Protein AF-X1IY94-F1 (afdb_monomer)

InterPro domains:
  IPR028985 Bacillus phage protein-like [G3DSA:3.30.2120.10] (2-104)

Structure (mmCIF, N/CA/C/O backbone):
data_AF-X1IY94-F1
#
_entry.id   AF-X1IY94-F1
#
loop_
_atom_site.group_PDB
_atom_site.id
_atom_site.type_symbol
_atom_site.label_atom_id
_atom_site.label_alt_id
_atom_site.label_comp_id
_atom_site.label_asym_id
_atom_site.label_entity_id
_atom_site.label_seq_id
_atom_site.pdbx_PDB_ins_code
_atom_site.Cartn_x
_atom_site.Cartn_y
_atom_site.Cartn_z
_atom_site.occupancy
_atom_site.B_iso_or_equiv
_atom_site.auth_seq_id
_atom_site.auth_comp_id
_atom_site.auth_asym_id
_atom_site.auth_atom_id
_atom_site.pdbx_PDB_model_num
ATOM 1 N N . MET A 1 1 ? 1.160 13.287 14.940 1.00 78.94 1 MET A N 1
ATOM 2 C CA . MET A 1 1 ? -0.099 13.359 14.188 1.00 78.94 1 MET A CA 1
ATOM 3 C C . MET A 1 1 ? -1.249 13.084 15.143 1.00 78.94 1 MET A C 1
ATOM 5 O O . MET A 1 1 ? -1.171 12.123 15.905 1.00 78.94 1 MET A O 1
ATOM 9 N N . THR A 1 2 ? -2.243 13.965 15.171 1.00 90.69 2 THR A N 1
ATOM 10 C CA . THR A 1 2 ? -3.459 13.862 15.991 1.00 90.69 2 THR A CA 1
ATOM 11 C C . THR A 1 2 ? -4.590 13.207 15.199 1.00 90.69 2 THR A C 1
ATOM 13 O O . THR A 1 2 ? -4.508 13.056 13.982 1.00 90.69 2 THR A O 1
ATOM 16 N N . LYS A 1 3 ? -5.664 12.795 15.879 1.00 86.38 3 LYS A N 1
A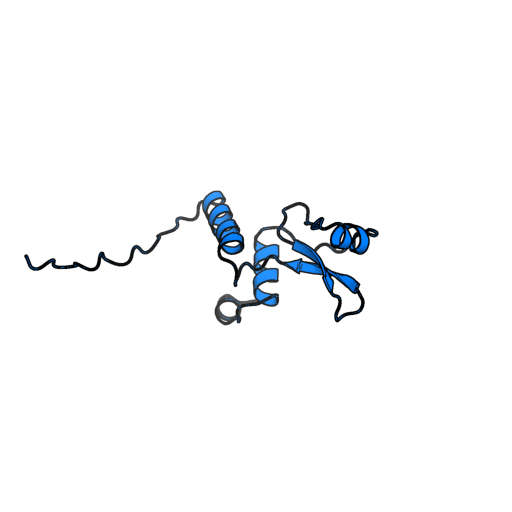TOM 17 C CA . LYS A 1 3 ? -6.832 12.202 15.215 1.00 86.38 3 LYS A CA 1
ATOM 18 C C . LYS A 1 3 ? -7.531 13.221 14.313 1.00 86.38 3 LYS A C 1
ATOM 20 O O . LYS A 1 3 ? -7.983 12.874 13.228 1.00 86.38 3 LYS A O 1
ATOM 25 N N . GLU A 1 4 ? -7.633 14.457 14.783 1.00 92.00 4 GLU A N 1
ATOM 26 C CA . GLU A 1 4 ? -8.290 15.563 14.092 1.00 92.00 4 GLU A CA 1
ATOM 27 C C . GLU A 1 4 ? -7.558 15.909 12.794 1.00 92.00 4 GLU A C 1
ATOM 29 O O . GLU A 1 4 ? -8.208 16.133 11.778 1.00 92.00 4 GLU A O 1
ATOM 34 N N . GLU A 1 5 ? -6.222 15.875 12.814 1.00 90.81 5 GLU A N 1
ATOM 35 C CA . GLU A 1 5 ? -5.391 16.045 11.619 1.00 90.81 5 GLU A CA 1
ATOM 36 C C . GLU A 1 5 ? -5.678 14.956 10.580 1.00 90.81 5 GLU A C 1
ATOM 38 O O . GLU A 1 5 ? -5.946 15.296 9.436 1.00 90.81 5 GLU A O 1
ATOM 43 N N . ILE A 1 6 ? -5.711 13.675 10.978 1.00 86.88 6 ILE A N 1
ATOM 44 C CA . ILE A 1 6 ? -5.974 12.546 10.060 1.00 86.88 6 ILE A CA 1
ATOM 45 C C . ILE A 1 6 ? -7.364 12.655 9.431 1.00 86.88 6 ILE A C 1
ATOM 47 O O . ILE A 1 6 ? -7.525 12.452 8.233 1.00 86.88 6 ILE A O 1
ATOM 51 N N . LEU A 1 7 ? -8.384 12.970 10.236 1.00 87.44 7 LEU A N 1
ATOM 52 C CA . LEU A 1 7 ? -9.763 13.077 9.751 1.00 87.44 7 LEU A CA 1
ATOM 53 C C . LEU A 1 7 ? -9.973 14.251 8.786 1.00 87.44 7 LEU A C 1
ATOM 55 O O . LEU A 1 7 ? -10.937 14.232 8.026 1.00 87.44 7 LEU A O 1
ATOM 59 N N . ALA A 1 8 ? -9.112 15.267 8.845 1.00 93.06 8 ALA A N 1
ATOM 60 C CA . ALA A 1 8 ? -9.142 16.418 7.952 1.00 93.06 8 ALA A CA 1
ATOM 61 C C . ALA A 1 8 ? -8.263 16.236 6.701 1.00 93.06 8 ALA A C 1
ATOM 63 O O . ALA A 1 8 ? -8.219 17.144 5.873 1.00 93.06 8 ALA A O 1
ATOM 64 N N . MET A 1 9 ? -7.552 15.110 6.564 1.00 94.06 9 MET A N 1
ATOM 65 C CA . MET A 1 9 ? -6.726 14.849 5.388 1.00 94.06 9 MET A CA 1
ATOM 66 C C . MET A 1 9 ? -7.589 14.643 4.149 1.00 94.06 9 MET A C 1
ATOM 68 O O . MET A 1 9 ? -8.607 13.950 4.175 1.00 94.06 9 MET A O 1
ATOM 72 N N . GLU A 1 10 ? -7.127 15.217 3.044 1.00 94.88 10 GLU A N 1
ATOM 73 C CA . GLU A 1 10 ? -7.697 14.952 1.733 1.00 94.88 10 GLU A CA 1
ATOM 74 C C . GLU A 1 10 ? -7.376 13.521 1.282 1.00 94.88 10 GLU A C 1
ATOM 76 O O . GLU A 1 10 ? -6.369 12.921 1.669 1.00 94.88 10 GLU A O 1
ATOM 81 N N . VAL A 1 11 ? -8.243 12.985 0.425 1.00 94.50 11 VAL A N 1
ATOM 82 C CA . VAL A 1 11 ? -8.005 11.718 -0.274 1.00 94.50 11 VAL A CA 1
ATOM 83 C C . VAL A 1 11 ? -6.730 11.841 -1.111 1.00 94.50 11 VAL A C 1
ATOM 85 O O . VAL A 1 11 ? -6.575 12.800 -1.869 1.00 94.50 11 VAL A O 1
ATOM 88 N N . GLY A 1 12 ? -5.834 10.857 -1.011 1.00 94.88 12 GLY A N 1
ATOM 89 C CA . GLY A 1 12 ? -4.604 10.829 -1.795 1.00 94.88 12 GLY A CA 1
ATOM 90 C C . GLY A 1 12 ? -3.438 10.118 -1.118 1.00 94.88 12 GLY A C 1
ATOM 91 O O . GLY A 1 12 ? -3.565 9.503 -0.060 1.00 94.88 12 GLY A O 1
ATOM 92 N N . GLU A 1 13 ? -2.271 10.250 -1.749 1.00 93.38 13 GLU A N 1
ATOM 93 C CA . GLU A 1 13 ? -1.064 9.482 -1.437 1.00 93.38 13 GLU A CA 1
ATOM 94 C C . GLU A 1 13 ? -0.580 9.627 0.011 1.00 93.38 13 GLU A C 1
ATOM 96 O O . GLU A 1 13 ? -0.121 8.653 0.602 1.00 93.38 13 GLU A O 1
ATOM 101 N N . GLU A 1 14 ? -0.682 10.818 0.603 1.00 94.62 14 GLU A N 1
ATOM 102 C CA . GLU A 1 14 ? -0.240 11.039 1.983 1.00 94.62 14 GLU A CA 1
ATOM 103 C C . GLU A 1 14 ? -1.099 10.247 2.980 1.00 94.62 14 GLU A C 1
ATOM 105 O O . GLU A 1 14 ? -0.566 9.579 3.868 1.00 94.62 14 GLU A O 1
ATOM 110 N N . LEU A 1 15 ? -2.423 10.255 2.793 1.00 95.25 15 LEU A N 1
ATOM 111 C CA . LEU A 1 15 ? -3.347 9.460 3.599 1.00 95.25 15 LEU A CA 1
ATOM 112 C C . LEU A 1 15 ? -3.135 7.961 3.349 1.00 95.25 15 LEU A C 1
ATOM 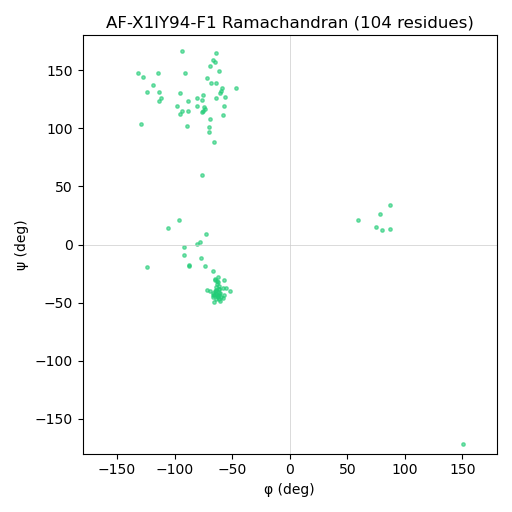114 O O . LEU A 1 15 ? -3.062 7.178 4.295 1.00 95.25 15 LEU A O 1
ATOM 118 N N . ASP A 1 16 ? -2.969 7.565 2.089 1.00 96.75 16 ASP A N 1
ATOM 119 C CA . ASP A 1 16 ? -2.738 6.173 1.695 1.00 96.75 16 ASP A CA 1
ATOM 120 C C . ASP A 1 16 ? -1.444 5.608 2.288 1.00 96.75 16 ASP A C 1
ATOM 122 O O . ASP A 1 16 ? -1.410 4.465 2.748 1.00 96.75 16 ASP A O 1
ATOM 126 N N . LYS A 1 17 ? -0.391 6.425 2.351 1.00 95.69 17 LYS A N 1
ATOM 127 C CA . LYS A 1 17 ? 0.871 6.086 3.009 1.00 95.69 17 LYS A CA 1
ATOM 128 C C . LYS A 1 17 ? 0.671 5.819 4.497 1.00 95.69 17 LYS A C 1
ATOM 130 O O . LYS A 1 17 ? 1.156 4.808 5.002 1.00 95.69 17 LYS A O 1
ATOM 135 N N . LEU A 1 18 ? -0.065 6.683 5.193 1.00 94.69 18 LEU A N 1
ATOM 136 C CA . LEU A 1 18 ? -0.359 6.480 6.613 1.00 94.69 18 LEU A CA 1
ATOM 137 C C . LEU A 1 18 ? -1.154 5.195 6.847 1.00 94.69 18 LEU A C 1
ATOM 139 O O . LEU A 1 18 ? -0.889 4.477 7.811 1.00 94.69 18 LEU A O 1
ATOM 143 N N . VAL A 1 19 ? -2.100 4.876 5.960 1.00 94.44 19 VAL A N 1
ATOM 144 C CA . VAL A 1 19 ? -2.851 3.618 6.023 1.00 94.44 19 VAL A CA 1
ATOM 145 C C . VAL A 1 19 ? -1.933 2.419 5.762 1.00 94.44 19 VAL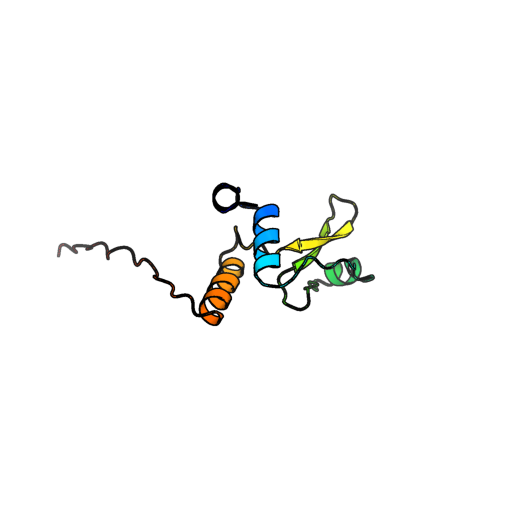 A C 1
ATOM 147 O O . VAL A 1 19 ? -1.981 1.462 6.530 1.00 94.44 19 VAL A O 1
ATOM 150 N N . ALA A 1 20 ? -1.054 2.467 4.758 1.00 95.62 20 ALA A N 1
ATOM 151 C CA . ALA A 1 20 ? -0.088 1.400 4.469 1.00 95.62 20 ALA A CA 1
ATOM 152 C C . ALA A 1 20 ? 0.828 1.098 5.673 1.00 95.62 20 ALA A C 1
ATOM 154 O O . ALA A 1 20 ? 1.037 -0.067 6.034 1.00 95.62 20 ALA A O 1
ATOM 155 N N . GLU A 1 21 ? 1.319 2.151 6.333 1.00 94.12 21 GLU A N 1
ATOM 156 C CA . GLU A 1 21 ? 2.132 2.054 7.549 1.00 94.12 21 GLU A CA 1
ATOM 157 C C . GLU A 1 21 ? 1.320 1.501 8.732 1.00 94.12 21 GLU A C 1
ATOM 159 O O . GLU A 1 21 ? 1.801 0.621 9.452 1.00 94.12 21 GLU A O 1
ATOM 164 N N . ALA A 1 22 ? 0.069 1.944 8.904 1.00 92.00 22 ALA A N 1
ATOM 165 C CA . ALA A 1 22 ? -0.844 1.441 9.934 1.00 92.00 22 ALA A CA 1
ATOM 166 C C . ALA A 1 22 ? -1.226 -0.036 9.725 1.00 92.00 22 ALA A C 1
ATOM 168 O O . ALA A 1 22 ? -1.396 -0.770 10.697 1.00 92.00 22 ALA A O 1
ATOM 169 N N . MET A 1 23 ? -1.265 -0.496 8.472 1.00 92.81 23 MET A N 1
ATOM 170 C CA . MET A 1 23 ? -1.398 -1.906 8.075 1.00 92.81 23 MET A CA 1
ATOM 171 C C . MET A 1 23 ? -0.106 -2.719 8.323 1.00 92.81 23 MET A C 1
ATOM 173 O O . MET A 1 23 ? 0.032 -3.877 7.912 1.00 92.81 23 MET A O 1
ATOM 177 N N . GLY A 1 24 ? 0.867 -2.123 9.018 1.00 90.69 24 GLY A N 1
ATOM 178 C CA . GLY A 1 24 ? 2.059 -2.782 9.529 1.00 90.69 24 GLY A CA 1
ATOM 179 C C . GLY A 1 24 ? 3.131 -3.027 8.475 1.00 90.69 24 GLY A C 1
ATOM 180 O O . GLY A 1 24 ? 3.891 -3.990 8.620 1.00 90.69 24 GLY A O 1
ATOM 181 N N . GLU A 1 25 ? 3.180 -2.222 7.413 1.00 91.94 25 GLU A N 1
ATOM 182 C CA . GLU A 1 25 ? 4.251 -2.256 6.417 1.00 91.94 25 GLU A CA 1
ATOM 183 C C . GLU A 1 25 ? 4.822 -0.847 6.190 1.00 91.94 25 GLU A C 1
ATOM 185 O O . GLU A 1 25 ? 4.179 -0.045 5.512 1.00 91.94 25 GLU A O 1
ATOM 190 N N . PRO A 1 26 ? 6.016 -0.517 6.726 1.00 93.75 26 PRO A N 1
ATOM 191 C CA . PRO A 1 26 ? 6.664 0.748 6.401 1.00 93.75 26 PRO A CA 1
ATOM 192 C C . PRO A 1 26 ? 7.045 0.789 4.920 1.00 93.75 26 PRO A C 1
ATOM 194 O O . PRO A 1 26 ? 7.237 -0.256 4.291 1.00 93.75 26 PRO A O 1
ATOM 197 N N . MET A 1 27 ? 7.200 1.997 4.378 1.00 94.31 27 MET A N 1
ATOM 198 C CA . MET A 1 27 ? 7.688 2.173 3.012 1.00 94.31 27 MET A CA 1
ATOM 199 C C . MET A 1 27 ? 9.046 1.475 2.847 1.00 94.31 27 MET A C 1
ATOM 201 O O . MET A 1 27 ? 9.957 1.750 3.635 1.00 94.31 27 MET A O 1
ATOM 205 N N . PRO A 1 28 ? 9.220 0.591 1.852 1.00 93.94 28 PRO A N 1
ATOM 206 C CA . PRO A 1 28 ? 10.510 -0.048 1.644 1.00 93.94 28 PRO A CA 1
ATOM 207 C C . PRO A 1 28 ? 11.589 0.973 1.252 1.00 93.94 28 PRO A C 1
ATOM 209 O O . PRO A 1 28 ? 1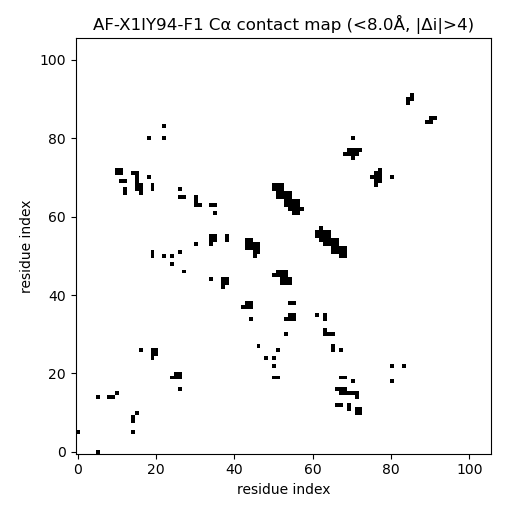1.356 1.866 0.441 1.00 93.94 28 PRO A O 1
ATOM 212 N N . GLU A 1 29 ? 12.789 0.819 1.813 1.00 91.69 29 GLU A N 1
ATOM 213 C CA . GLU A 1 29 ? 13.929 1.712 1.540 1.00 91.69 29 GLU A CA 1
ATOM 214 C C . GLU A 1 29 ? 14.750 1.287 0.314 1.00 91.69 29 GLU A C 1
ATOM 216 O O . GLU A 1 29 ? 15.525 2.071 -0.229 1.00 91.69 29 GLU A O 1
ATOM 221 N N . PHE A 1 30 ? 14.604 0.034 -0.121 1.00 88.56 30 PHE A N 1
ATOM 222 C CA . PHE A 1 30 ? 15.320 -0.500 -1.275 1.00 88.56 30 PHE A CA 1
ATOM 223 C C . PHE A 1 30 ? 14.504 -0.304 -2.546 1.00 88.56 30 PHE A C 1
ATOM 225 O O . PHE A 1 30 ? 13.284 -0.422 -2.519 1.00 88.56 30 PHE A O 1
ATOM 232 N N . ILE A 1 31 ? 15.169 -0.106 -3.677 1.00 89.19 31 ILE A N 1
ATOM 233 C CA . ILE A 1 31 ? 14.526 -0.109 -4.987 1.00 89.19 31 ILE A CA 1
ATOM 234 C C . ILE A 1 31 ? 15.008 -1.340 -5.762 1.00 89.19 31 ILE A C 1
ATOM 236 O O . ILE A 1 31 ? 16.220 -1.535 -5.864 1.00 89.19 31 ILE A O 1
ATOM 240 N N . PRO A 1 32 ? 14.109 -2.199 -6.277 1.00 87.75 32 PRO A N 1
ATOM 241 C CA . PRO A 1 32 ? 14.515 -3.344 -7.085 1.00 87.75 32 PRO A CA 1
ATOM 242 C C . PRO A 1 32 ? 15.256 -2.899 -8.347 1.00 87.75 32 PRO A C 1
ATOM 244 O O . PRO A 1 32 ? 14.765 -2.062 -9.101 1.00 87.75 32 PRO A O 1
ATOM 247 N N . GLU A 1 33 ? 16.419 -3.494 -8.605 1.00 87.25 33 GLU A N 1
ATOM 248 C CA . GLU A 1 33 ? 17.268 -3.127 -9.748 1.00 87.25 33 GLU A CA 1
ATOM 249 C C . GLU A 1 33 ? 16.579 -3.362 -11.100 1.00 87.25 33 GLU A C 1
ATOM 251 O O . GLU A 1 33 ? 16.777 -2.605 -12.043 1.00 87.25 33 GLU A O 1
ATOM 256 N N . ASN A 1 34 ? 15.725 -4.384 -11.184 1.00 87.62 34 ASN A N 1
ATOM 257 C CA . ASN A 1 34 ? 14.969 -4.753 -12.380 1.00 87.62 34 ASN A CA 1
ATOM 258 C C . ASN A 1 34 ? 13.545 -4.171 -12.399 1.00 87.62 34 ASN A C 1
ATOM 260 O O . ASN A 1 34 ? 12.672 -4.712 -13.083 1.00 87.62 34 ASN A O 1
ATOM 264 N N . ALA A 1 35 ? 13.283 -3.101 -11.638 1.00 87.81 35 ALA A N 1
ATOM 265 C CA . ALA A 1 35 ? 11.937 -2.554 -11.507 1.00 87.81 35 ALA A CA 1
ATOM 266 C C . ALA A 1 35 ? 11.328 -2.108 -12.839 1.00 87.81 35 ALA A C 1
ATOM 268 O O . ALA A 1 35 ? 10.194 -2.473 -13.155 1.00 87.81 35 ALA A O 1
ATOM 269 N N . LEU A 1 36 ? 12.113 -1.393 -13.645 1.00 87.00 36 LEU A N 1
ATOM 270 C CA . LEU A 1 36 ? 11.686 -0.921 -14.956 1.00 87.00 36 LEU A CA 1
ATOM 271 C C . LEU A 1 36 ? 11.392 -2.085 -15.912 1.00 87.00 36 LEU A C 1
ATOM 273 O O . LEU A 1 36 ? 10.334 -2.113 -16.537 1.00 87.00 36 LEU A O 1
ATOM 277 N N . ASP A 1 37 ? 12.286 -3.075 -15.983 1.00 88.88 37 ASP A N 1
ATOM 278 C CA . ASP A 1 37 ? 12.119 -4.241 -16.860 1.00 88.88 37 ASP A CA 1
ATOM 279 C C . ASP A 1 37 ? 10.861 -5.040 -16.507 1.00 88.88 37 ASP A C 1
ATOM 281 O O . ASP A 1 37 ? 10.092 -5.434 -17.386 1.00 88.88 37 ASP A O 1
ATOM 285 N N . LEU A 1 38 ? 10.625 -5.258 -15.209 1.00 88.38 38 LEU A N 1
ATOM 286 C CA . LEU A 1 38 ? 9.440 -5.958 -14.725 1.00 88.38 38 LEU A CA 1
ATOM 287 C C . LEU A 1 38 ? 8.162 -5.180 -15.047 1.00 88.38 38 LEU A C 1
ATOM 289 O O . LEU A 1 38 ? 7.202 -5.783 -15.531 1.00 88.38 38 LEU A O 1
ATOM 293 N N . GLN A 1 39 ? 8.158 -3.858 -14.869 1.00 86.62 39 GLN A N 1
ATOM 294 C CA . GLN A 1 39 ? 7.012 -3.027 -15.230 1.00 86.62 39 GLN A CA 1
ATOM 295 C C . GLN A 1 39 ? 6.731 -3.059 -16.740 1.00 86.62 39 GLN A C 1
ATOM 297 O O . GLN A 1 39 ? 5.578 -3.234 -17.138 1.00 86.62 39 GLN A O 1
ATOM 302 N N . LEU A 1 40 ? 7.762 -2.962 -17.585 1.00 87.00 40 LEU A N 1
ATOM 303 C CA . LEU A 1 40 ? 7.631 -3.072 -19.045 1.00 87.00 40 LEU A CA 1
ATOM 304 C C . LEU A 1 40 ? 7.129 -4.456 -19.483 1.00 87.00 40 LEU A C 1
ATOM 306 O O . LEU A 1 40 ? 6.398 -4.569 -20.466 1.00 87.00 40 LEU A O 1
ATOM 310 N N . ALA A 1 41 ? 7.463 -5.504 -18.728 1.00 90.50 41 ALA A N 1
ATOM 311 C CA . ALA A 1 41 ? 6.931 -6.852 -18.912 1.00 90.50 41 ALA A CA 1
ATOM 312 C C . ALA A 1 41 ? 5.502 -7.037 -18.352 1.00 90.50 41 ALA A C 1
ATOM 314 O O . ALA A 1 41 ? 4.969 -8.147 -18.392 1.00 90.50 41 ALA A O 1
ATOM 315 N N . GLY A 1 42 ? 4.874 -5.986 -17.811 1.00 86.44 42 GLY A N 1
ATOM 316 C CA . GLY A 1 42 ? 3.536 -6.034 -17.214 1.00 86.44 42 GLY A CA 1
ATOM 317 C C . GLY A 1 42 ? 3.486 -6.703 -15.836 1.00 86.44 42 GLY A C 1
ATOM 318 O O . GLY A 1 42 ? 2.409 -7.073 -15.367 1.00 86.44 42 GLY A O 1
ATOM 319 N N . SER A 1 43 ? 4.635 -6.885 -15.185 1.00 88.44 43 SER A N 1
ATOM 320 C CA . SER A 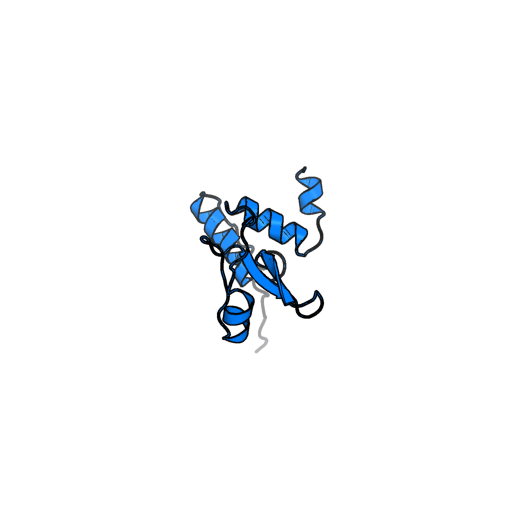1 43 ? 4.748 -7.481 -13.853 1.00 88.44 43 SER A CA 1
ATOM 321 C C . SER A 1 43 ? 4.801 -6.394 -12.785 1.00 88.44 43 SER A C 1
ATOM 323 O O . SER A 1 43 ? 5.772 -5.650 -12.680 1.00 88.44 43 SER A O 1
ATOM 325 N N . LEU A 1 44 ? 3.755 -6.320 -11.959 1.00 86.50 44 LEU A N 1
ATOM 326 C CA . LEU A 1 44 ? 3.707 -5.388 -10.834 1.00 86.50 44 LEU A CA 1
ATOM 327 C C . LEU A 1 44 ? 4.601 -5.871 -9.696 1.00 86.50 44 LEU A C 1
ATOM 329 O O . LEU A 1 44 ? 4.455 -6.995 -9.209 1.00 86.50 44 LEU A O 1
ATOM 333 N N . ILE A 1 45 ? 5.468 -4.986 -9.221 1.00 91.56 45 ILE A N 1
ATOM 334 C CA . ILE A 1 45 ? 6.279 -5.235 -8.037 1.00 91.56 45 ILE A CA 1
ATOM 335 C C . ILE A 1 45 ? 5.502 -4.782 -6.815 1.00 91.56 45 ILE A C 1
ATOM 337 O O . ILE A 1 45 ? 5.107 -3.623 -6.704 1.00 91.56 45 ILE A O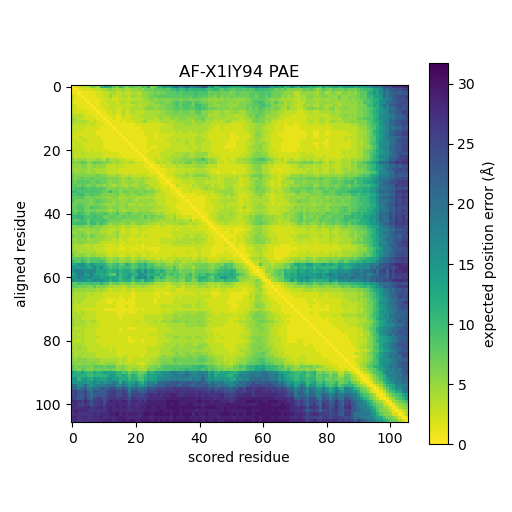 1
ATOM 341 N N . LYS A 1 46 ? 5.322 -5.717 -5.888 1.00 92.88 46 LYS A N 1
ATOM 342 C CA . LYS A 1 46 ? 4.638 -5.505 -4.619 1.00 92.88 46 LYS A CA 1
ATOM 343 C C . LYS A 1 46 ? 5.625 -5.658 -3.473 1.00 92.88 46 LYS A C 1
ATOM 345 O O . LYS A 1 46 ? 6.547 -6.471 -3.550 1.00 92.88 46 LYS A O 1
ATOM 350 N N . SER A 1 47 ? 5.412 -4.904 -2.406 1.00 93.12 47 SER A N 1
ATOM 351 C CA . SER A 1 47 ? 6.071 -5.150 -1.125 1.00 93.12 47 SER A CA 1
ATOM 352 C C . SER A 1 47 ? 5.652 -6.511 -0.534 1.00 93.12 47 SER A C 1
ATOM 354 O O . SER A 1 47 ? 4.662 -7.098 -0.985 1.00 93.12 47 SER A O 1
ATOM 356 N N . PRO A 1 48 ? 6.373 -7.045 0.471 1.00 91.19 48 PRO A N 1
ATOM 357 C CA . PRO A 1 48 ? 6.066 -8.342 1.079 1.00 91.19 48 PRO A CA 1
ATOM 358 C C . PRO A 1 48 ? 4.616 -8.535 1.554 1.00 91.19 48 PRO A C 1
ATOM 360 O O . PRO A 1 48 ? 4.069 -9.622 1.370 1.00 91.19 48 PRO A O 1
ATOM 363 N N . LYS A 1 49 ? 3.987 -7.513 2.150 1.00 90.31 49 LYS A N 1
ATOM 364 C CA . LYS A 1 49 ? 2.560 -7.539 2.530 1.00 90.31 49 LYS A CA 1
ATOM 365 C C . LYS A 1 49 ? 1.643 -6.976 1.445 1.00 90.31 49 LYS A C 1
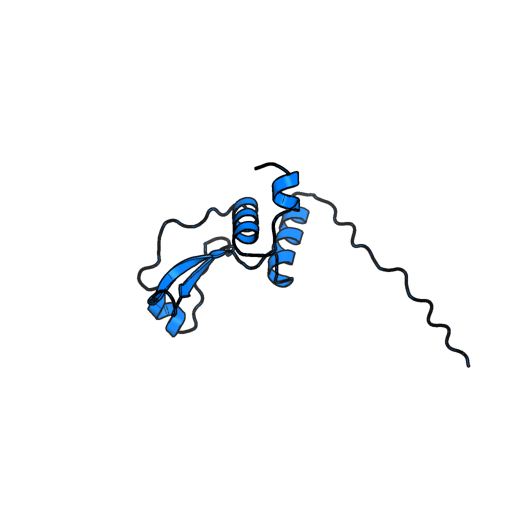ATOM 367 O O . LYS A 1 49 ? 0.432 -7.140 1.531 1.00 90.31 49 LYS A O 1
ATOM 372 N N . GLY A 1 50 ? 2.214 -6.378 0.403 1.00 92.62 50 GLY A N 1
ATOM 373 C CA . GLY A 1 50 ? 1.489 -5.873 -0.754 1.00 92.62 50 GLY A CA 1
ATOM 374 C C . GLY A 1 50 ? 0.827 -4.513 -0.555 1.00 92.62 50 GLY A C 1
ATOM 375 O O . GLY A 1 50 ? 0.043 -4.131 -1.419 1.00 92.62 50 GLY A O 1
ATOM 376 N N . ASN A 1 51 ? 1.148 -3.780 0.518 1.00 95.44 51 ASN A N 1
ATOM 377 C CA . ASN A 1 51 ? 0.606 -2.440 0.770 1.00 95.44 51 ASN A CA 1
ATOM 378 C C . ASN A 1 51 ? 1.276 -1.357 -0.091 1.00 95.44 51 ASN A C 1
ATOM 380 O O . ASN A 1 51 ? 0.780 -0.233 -0.165 1.00 95.44 51 ASN A O 1
ATOM 384 N N . TRP A 1 52 ? 2.389 -1.697 -0.749 1.00 96.12 52 TRP A N 1
ATOM 385 C CA . TRP A 1 52 ? 3.158 -0.804 -1.604 1.00 96.12 52 TRP A CA 1
ATOM 386 C C . TRP A 1 52 ? 3.383 -1.414 -2.984 1.00 96.12 52 TRP A C 1
ATOM 388 O O . TRP A 1 52 ? 3.622 -2.618 -3.130 1.00 96.12 52 TRP A O 1
ATOM 398 N N . LEU A 1 53 ? 3.365 -0.553 -3.994 1.00 94.06 53 LEU A N 1
ATOM 399 C CA . LEU A 1 53 ? 3.705 -0.853 -5.376 1.00 94.06 53 LEU A CA 1
ATOM 400 C C . LEU A 1 53 ? 4.973 -0.097 -5.753 1.00 94.06 53 LEU A C 1
ATOM 402 O O . LEU A 1 53 ? 5.066 1.104 -5.514 1.00 94.06 53 LEU A O 1
ATOM 406 N N . CYS A 1 54 ? 5.944 -0.783 -6.350 1.00 92.88 54 CYS A N 1
ATOM 407 C CA . CYS A 1 54 ? 7.086 -0.105 -6.953 1.00 92.88 54 CYS A CA 1
ATOM 408 C C . CYS A 1 54 ? 6.725 0.230 -8.401 1.00 92.88 54 CYS A C 1
ATOM 410 O O . CYS A 1 54 ? 6.491 -0.679 -9.199 1.00 92.88 54 CYS A O 1
ATOM 412 N N . LEU A 1 55 ? 6.632 1.524 -8.704 1.00 89.62 55 LEU A N 1
ATOM 413 C CA . LEU A 1 55 ? 6.223 2.048 -10.002 1.00 89.62 55 LEU A CA 1
ATOM 414 C C . LEU A 1 55 ? 7.302 2.990 -10.547 1.00 89.62 55 LEU A C 1
ATOM 416 O O . LEU A 1 55 ? 7.757 3.900 -9.853 1.00 89.62 55 LEU A O 1
ATOM 420 N N . CYS A 1 56 ? 7.688 2.787 -11.803 1.00 86.38 56 CYS A N 1
ATOM 421 C CA . CYS A 1 56 ? 8.448 3.739 -12.603 1.00 86.38 56 CYS A CA 1
ATOM 422 C C . CYS A 1 56 ? 7.484 4.781 -13.163 1.00 86.38 56 CYS A C 1
ATOM 424 O O . CYS A 1 56 ? 6.553 4.437 -13.899 1.00 86.38 56 CYS A O 1
ATOM 426 N N . ASN A 1 57 ? 7.702 6.043 -12.804 1.00 77.19 57 ASN A N 1
ATOM 427 C CA . 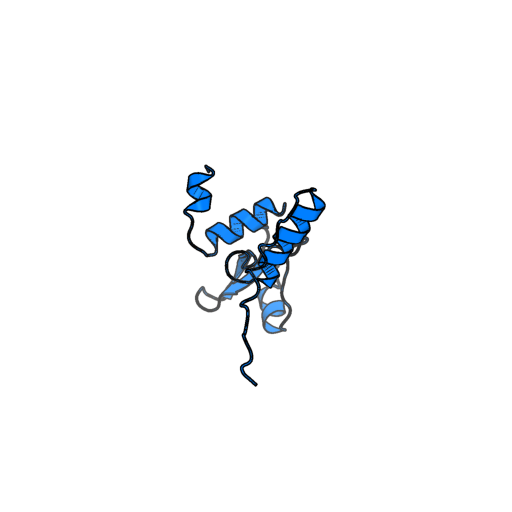ASN A 1 57 ? 6.875 7.139 -13.279 1.00 77.19 57 ASN A CA 1
ATOM 428 C C . ASN A 1 57 ? 7.509 7.758 -14.532 1.00 77.19 57 ASN A C 1
ATOM 430 O O . ASN A 1 57 ? 8.603 8.323 -14.467 1.00 77.19 57 ASN A O 1
ATOM 434 N N . TYR A 1 58 ? 6.825 7.638 -15.670 1.00 70.88 58 TYR A N 1
ATOM 435 C CA . TYR A 1 58 ? 7.338 8.085 -16.971 1.00 70.88 58 TYR A CA 1
ATOM 436 C C . TYR A 1 58 ? 7.609 9.596 -16.997 1.00 70.88 58 TYR A C 1
ATOM 438 O O . TYR A 1 58 ? 8.606 10.044 -17.561 1.00 70.88 58 TYR A O 1
ATOM 446 N N . ASP A 1 59 ? 6.769 10.377 -16.312 1.00 73.62 59 ASP A N 1
ATOM 447 C CA . ASP A 1 59 ? 6.897 11.836 -16.239 1.00 73.62 59 ASP A CA 1
ATOM 448 C C . ASP A 1 59 ? 8.063 12.298 -15.341 1.00 73.62 59 ASP A C 1
ATOM 450 O O . ASP A 1 59 ? 8.531 13.430 -15.461 1.00 73.62 59 ASP A O 1
ATOM 454 N N . GLU A 1 60 ? 8.569 11.421 -14.465 1.00 73.19 60 GLU A N 1
ATOM 455 C CA . GLU A 1 60 ? 9.668 11.702 -13.525 1.00 73.19 60 GLU A CA 1
ATOM 456 C C . GLU A 1 60 ? 10.991 11.038 -13.958 1.00 73.19 60 GLU A C 1
ATOM 458 O O . GLU A 1 60 ? 11.945 10.974 -13.182 1.00 73.19 60 GLU A O 1
ATOM 463 N N . GLY A 1 61 ? 11.073 10.571 -15.210 1.00 72.88 61 GLY A N 1
ATOM 464 C CA . GLY A 1 61 ? 12.295 10.010 -15.793 1.00 72.88 61 GLY A CA 1
ATOM 465 C C . GLY A 1 61 ? 12.486 8.515 -15.541 1.00 72.88 61 GLY A C 1
ATOM 466 O O . GLY A 1 61 ? 13.621 8.074 -15.368 1.00 72.88 61 GLY A O 1
ATOM 467 N N . ASP A 1 62 ? 11.389 7.752 -15.499 1.00 77.56 62 ASP A N 1
ATOM 468 C CA . ASP A 1 62 ? 11.372 6.295 -15.303 1.00 77.56 62 ASP A CA 1
ATOM 469 C C . ASP A 1 62 ? 12.013 5.833 -13.987 1.00 77.56 62 ASP A C 1
ATOM 471 O O . ASP A 1 62 ? 12.399 4.671 -13.845 1.00 77.56 62 ASP A O 1
ATOM 475 N N . ILE A 1 63 ? 12.106 6.727 -12.998 1.00 84.06 63 ILE A N 1
ATOM 476 C CA . ILE A 1 63 ? 12.698 6.417 -11.700 1.00 84.06 63 ILE A CA 1
ATOM 477 C C . ILE A 1 63 ? 11.708 5.549 -10.905 1.00 84.06 63 ILE A C 1
ATOM 479 O O . ILE A 1 63 ? 10.597 6.002 -10.612 1.00 84.06 63 ILE A O 1
ATOM 483 N N . PRO A 1 64 ? 12.076 4.305 -10.549 1.00 88.12 64 PRO A N 1
ATOM 484 C CA . PRO A 1 64 ? 11.242 3.456 -9.711 1.00 88.12 64 PRO A CA 1
ATOM 485 C C . PRO A 1 64 ? 11.074 4.051 -8.309 1.00 88.12 64 PRO A C 1
ATOM 487 O O . PRO A 1 64 ? 12.051 4.329 -7.613 1.00 88.12 64 PRO A O 1
ATOM 490 N N . THR A 1 65 ? 9.823 4.214 -7.884 1.00 91.12 65 THR A N 1
ATOM 491 C CA . THR A 1 65 ? 9.444 4.736 -6.564 1.00 91.12 65 THR A CA 1
ATOM 492 C C . THR A 1 65 ? 8.386 3.850 -5.919 1.00 91.12 65 THR A C 1
ATOM 494 O O . THR A 1 65 ? 7.558 3.249 -6.605 1.00 91.12 65 THR A O 1
ATOM 497 N N . TRP A 1 66 ? 8.411 3.739 -4.591 1.00 94.12 66 TRP A N 1
ATOM 498 C CA . TRP A 1 66 ? 7.347 3.061 -3.853 1.00 94.12 66 TRP A CA 1
ATOM 499 C C . TRP A 1 66 ? 6.158 3.991 -3.671 1.00 94.12 66 TRP A C 1
ATOM 501 O O . TRP A 1 66 ? 6.297 5.091 -3.143 1.00 94.12 66 TRP A O 1
ATOM 511 N N . ARG A 1 67 ? 4.985 3.516 -4.079 1.00 93.62 67 ARG A N 1
ATOM 512 C CA . ARG A 1 67 ? 3.697 4.183 -3.918 1.00 93.62 67 ARG A CA 1
ATOM 513 C C . ARG A 1 67 ? 2.787 3.298 -3.066 1.00 93.62 67 ARG A C 1
ATOM 515 O O . ARG A 1 67 ? 2.796 2.079 -3.261 1.00 93.62 67 ARG A O 1
ATOM 522 N N . PRO A 1 68 ? 2.031 3.853 -2.112 1.00 96.19 68 PRO A N 1
ATOM 523 C CA . PRO A 1 68 ? 1.072 3.067 -1.349 1.00 96.19 68 PRO A CA 1
ATOM 524 C C . PRO A 1 68 ? -0.071 2.589 -2.256 1.00 96.19 68 PRO A C 1
ATOM 526 O O . PRO A 1 68 ? -0.330 3.167 -3.315 1.00 96.19 68 PRO A O 1
ATOM 529 N N . LEU A 1 69 ? -0.777 1.536 -1.843 1.00 96.06 69 LEU A N 1
ATOM 530 C CA . LEU A 1 69 ? -2.062 1.212 -2.456 1.00 96.06 69 LEU A CA 1
ATOM 531 C C . LEU A 1 69 ? -3.064 2.363 -2.249 1.00 96.06 69 LEU A C 1
ATOM 533 O O . LEU A 1 69 ? -3.017 3.027 -1.215 1.00 96.06 69 LEU A O 1
ATOM 537 N N . PRO A 1 70 ? -4.008 2.565 -3.183 1.00 96.25 70 PRO A N 1
ATOM 538 C CA . PRO A 1 70 ? -4.971 3.666 -3.137 1.00 96.25 70 PRO A CA 1
ATOM 539 C C . PRO A 1 70 ? -6.106 3.432 -2.120 1.00 96.25 70 PRO A C 1
ATOM 541 O O . PRO A 1 70 ? -7.279 3.373 -2.482 1.00 96.25 70 PRO A O 1
ATOM 544 N N . TYR A 1 71 ? -5.783 3.265 -0.837 1.00 95.88 71 TYR A N 1
ATOM 545 C CA . TYR A 1 71 ? -6.741 2.940 0.229 1.00 95.88 71 TYR A CA 1
ATOM 546 C C . TYR A 1 71 ? -7.893 3.941 0.374 1.00 95.88 71 TYR A C 1
ATOM 548 O O . TYR A 1 71 ? -8.990 3.565 0.778 1.00 95.88 71 TYR A O 1
ATOM 556 N N . SER A 1 72 ? -7.654 5.210 0.065 1.00 95.00 72 SER A N 1
ATOM 557 C CA . SER A 1 72 ? -8.616 6.302 0.200 1.00 95.00 72 SER A CA 1
ATOM 558 C C . SER A 1 72 ? -9.506 6.494 -1.030 1.00 95.00 72 SER A C 1
ATOM 560 O O . SER A 1 72 ? -10.557 7.125 -0.925 1.00 95.00 72 SER A O 1
ATOM 562 N N . SER A 1 73 ? -9.122 5.948 -2.189 1.00 95.31 73 SER A N 1
ATOM 563 C CA . SER A 1 73 ? -9.812 6.182 -3.468 1.00 95.31 73 SER A CA 1
ATOM 564 C C . SER A 1 73 ? -10.289 4.912 -4.177 1.00 95.31 73 SER A C 1
ATOM 566 O O . SER A 1 73 ? -11.204 4.989 -4.998 1.00 95.31 73 SER A O 1
ATOM 568 N N . ASP A 1 74 ? -9.745 3.742 -3.838 1.00 96.00 74 ASP A N 1
ATOM 569 C CA . ASP A 1 74 ? -10.165 2.447 -4.367 1.00 96.00 74 ASP A CA 1
ATOM 570 C C . ASP A 1 74 ? -10.801 1.577 -3.280 1.00 96.00 74 ASP A C 1
ATOM 572 O O . ASP A 1 74 ? -10.192 1.245 -2.260 1.00 96.00 74 ASP A O 1
ATOM 576 N N . ILE A 1 75 ? -12.036 1.139 -3.530 1.00 94.06 75 ILE A N 1
ATOM 577 C CA . ILE A 1 75 ? -12.786 0.319 -2.574 1.00 94.06 75 ILE A CA 1
ATOM 578 C C . ILE A 1 75 ? -12.139 -1.052 -2.347 1.00 94.06 75 ILE A C 1
ATOM 580 O O . ILE A 1 75 ? -12.253 -1.604 -1.254 1.00 94.06 75 ILE A O 1
ATOM 584 N N . SER A 1 76 ? -11.445 -1.608 -3.345 1.00 94.56 76 SER A N 1
ATOM 585 C CA . SER A 1 76 ? -10.807 -2.924 -3.218 1.00 94.56 76 SER A CA 1
ATOM 586 C C . SER A 1 76 ? -9.585 -2.855 -2.301 1.00 94.56 76 SER A C 1
ATOM 588 O O . SER A 1 76 ? -9.380 -3.754 -1.485 1.00 94.56 76 SER A O 1
ATOM 590 N N . ALA A 1 77 ? -8.800 -1.779 -2.391 1.00 94.75 77 ALA A N 1
ATOM 591 C CA . ALA A 1 77 ? -7.722 -1.466 -1.460 1.00 94.75 77 ALA A CA 1
ATOM 592 C C . ALA A 1 77 ? -8.278 -1.165 -0.060 1.00 94.75 77 ALA A C 1
ATOM 594 O O . ALA A 1 77 ? -7.853 -1.795 0.909 1.00 94.75 77 ALA A O 1
ATOM 595 N N . ALA A 1 78 ? -9.284 -0.289 0.049 1.00 94.81 78 ALA A N 1
ATOM 596 C CA . ALA A 1 78 ? -9.930 0.054 1.319 1.00 94.81 78 ALA A CA 1
ATOM 597 C C . ALA A 1 78 ? -10.466 -1.183 2.059 1.00 94.81 78 ALA A C 1
ATOM 599 O O . ALA A 1 78 ? -10.365 -1.292 3.281 1.00 94.81 78 ALA A O 1
ATOM 600 N N . TRP A 1 79 ? -11.002 -2.158 1.319 1.00 93.94 79 TRP A N 1
ATOM 601 C CA . TRP A 1 79 ? -11.528 -3.390 1.897 1.00 93.94 79 TRP A CA 1
ATOM 602 C C . TRP A 1 79 ? -10.464 -4.218 2.626 1.00 93.94 79 TRP A C 1
ATOM 604 O O . TRP A 1 79 ? -10.780 -4.915 3.588 1.00 93.94 79 TRP A O 1
ATOM 614 N N . GLN A 1 80 ? -9.192 -4.122 2.235 1.00 93.69 80 GLN A N 1
ATOM 615 C CA . GLN A 1 80 ? -8.109 -4.805 2.948 1.00 93.69 80 GLN A CA 1
ATOM 616 C C . GLN A 1 80 ? -7.960 -4.271 4.377 1.00 93.69 80 GLN A C 1
ATOM 618 O O . GLN A 1 80 ? -7.755 -5.054 5.301 1.00 93.69 80 GLN A O 1
ATOM 623 N N . VAL A 1 81 ? -8.159 -2.964 4.575 1.00 93.06 81 VAL A N 1
ATOM 624 C CA . VAL A 1 81 ? -8.163 -2.334 5.904 1.00 93.06 81 VAL A CA 1
ATOM 625 C C . VAL A 1 81 ? -9.306 -2.878 6.748 1.00 93.06 81 VAL A C 1
ATOM 627 O O . VAL A 1 81 ? -9.111 -3.232 7.904 1.00 93.06 81 VAL A O 1
ATOM 630 N N . VAL A 1 82 ? -10.496 -3.010 6.160 1.00 92.06 82 VAL A N 1
ATOM 631 C CA . VAL A 1 82 ? -11.673 -3.594 6.823 1.00 92.06 82 VAL A CA 1
ATOM 632 C C . VAL A 1 82 ? -11.379 -5.023 7.286 1.00 92.06 82 VAL A C 1
ATOM 634 O O . VAL A 1 82 ? -11.675 -5.374 8.427 1.00 92.06 82 VAL A O 1
ATOM 637 N N . VAL A 1 83 ? -10.770 -5.842 6.423 1.00 92.31 83 VAL A N 1
ATOM 638 C CA . VAL A 1 83 ? -10.383 -7.221 6.753 1.00 92.31 83 VAL A CA 1
ATOM 639 C C . VAL A 1 83 ? -9.371 -7.256 7.900 1.00 92.31 83 VAL A C 1
ATOM 641 O O . VAL A 1 83 ? -9.527 -8.068 8.810 1.00 92.31 83 VAL A O 1
ATOM 644 N N . GLU A 1 84 ? -8.383 -6.362 7.903 1.00 91.12 84 GLU A N 1
ATOM 645 C CA . GLU A 1 84 ? -7.401 -6.281 8.987 1.00 91.12 84 GLU A CA 1
ATOM 646 C C . GLU A 1 84 ? -8.022 -5.778 10.296 1.00 91.12 84 GLU A C 1
ATOM 648 O O . GLU A 1 84 ? -7.777 -6.327 11.364 1.00 91.12 84 GLU A O 1
ATOM 653 N N . MET A 1 85 ? -8.925 -4.800 10.244 1.00 91.00 85 MET A N 1
ATOM 654 C CA . MET A 1 85 ? -9.669 -4.373 11.431 1.00 91.00 85 MET A CA 1
ATOM 655 C C . MET A 1 85 ? -10.502 -5.526 12.015 1.00 91.00 85 MET A C 1
ATOM 657 O O . MET A 1 85 ? -10.521 -5.729 13.228 1.00 91.00 85 MET A O 1
ATOM 661 N N . LEU A 1 86 ? -11.152 -6.334 11.175 1.00 91.25 86 LEU A N 1
ATOM 662 C CA . LEU A 1 86 ? -11.862 -7.529 11.640 1.00 91.25 86 LEU A CA 1
ATOM 663 C C . LEU A 1 86 ? -10.905 -8.561 12.260 1.00 91.25 86 LEU A C 1
ATOM 665 O O . LEU A 1 86 ? -11.248 -9.160 13.281 1.00 91.25 86 LEU A O 1
ATOM 669 N N . SER A 1 87 ? -9.713 -8.756 11.682 1.00 89.06 87 SER A N 1
ATOM 670 C CA . SER A 1 87 ? -8.695 -9.684 12.205 1.00 89.06 87 SER A CA 1
ATOM 671 C C . SER A 1 87 ? -8.204 -9.265 13.599 1.00 89.06 87 SER A C 1
ATOM 673 O O . SER A 1 87 ? -7.988 -10.113 14.467 1.00 89.06 87 SER A O 1
ATOM 675 N N . LEU A 1 88 ? -8.138 -7.954 13.847 1.00 89.56 88 LEU A N 1
ATOM 676 C CA . LEU A 1 88 ? -7.798 -7.344 15.134 1.00 89.56 88 LEU A CA 1
ATOM 677 C C . LEU A 1 88 ? -8.977 -7.288 16.128 1.00 89.56 88 LEU A C 1
ATOM 679 O O . LEU A 1 88 ? -8.811 -6.814 17.252 1.00 89.56 88 LEU A O 1
ATOM 683 N N . GLY A 1 89 ? -10.158 -7.787 15.748 1.00 88.75 89 GLY A N 1
ATOM 684 C CA . GLY A 1 89 ? -11.331 -7.894 16.620 1.00 88.75 89 GLY A CA 1
ATOM 685 C C . GLY A 1 89 ? -12.230 -6.655 16.663 1.00 88.75 89 GLY A C 1
ATOM 686 O O . GLY A 1 89 ? -13.101 -6.564 17.533 1.00 88.75 89 GLY A O 1
ATOM 687 N N . PHE A 1 90 ? -12.063 -5.702 15.742 1.00 87.12 90 PHE A N 1
ATOM 688 C CA . PHE A 1 90 ? -12.999 -4.588 15.601 1.00 87.12 90 PHE A CA 1
ATOM 689 C C . PHE A 1 90 ? -14.326 -5.071 14.999 1.00 87.12 90 PHE A C 1
ATOM 691 O O . PHE A 1 90 ? -14.354 -5.933 14.125 1.00 87.12 90 PHE A O 1
ATOM 698 N N . CYS A 1 91 ? -15.445 -4.503 15.452 1.00 76.38 91 CYS A N 1
ATOM 699 C CA . CYS A 1 91 ? -16.768 -4.779 14.891 1.00 76.38 91 CYS A CA 1
ATOM 700 C C . CYS A 1 91 ? -17.132 -3.716 13.851 1.00 76.38 91 CYS A C 1
ATOM 702 O O . CYS A 1 91 ? -17.054 -2.522 14.137 1.00 76.38 91 CYS A O 1
ATOM 704 N N . LEU A 1 92 ? -17.569 -4.147 12.667 1.00 73.69 92 LEU A N 1
ATOM 705 C CA . LEU A 1 92 ? -18.130 -3.260 11.650 1.00 73.69 92 LEU A CA 1
ATOM 706 C C . LEU A 1 92 ? -19.653 -3.278 11.705 1.00 73.69 92 LEU A C 1
ATOM 708 O O . LEU A 1 92 ? -20.286 -4.301 11.448 1.00 73.69 92 LEU A O 1
ATOM 712 N N . GLU A 1 93 ? -20.242 -2.118 11.974 1.00 66.75 93 GL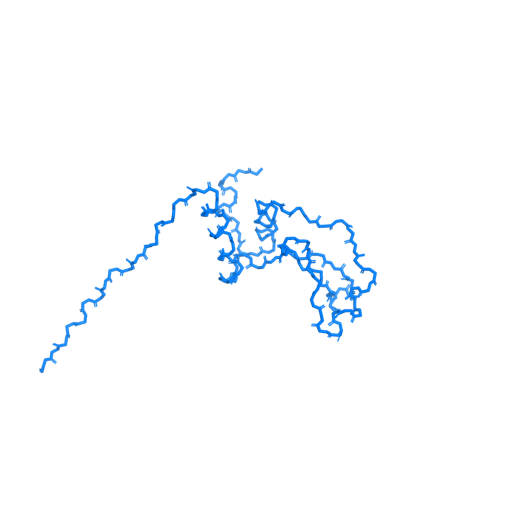U A N 1
ATOM 713 C CA . GLU A 1 93 ? -21.653 -1.876 11.703 1.00 66.75 93 GLU A CA 1
ATOM 714 C C . GLU A 1 93 ? -21.795 -1.343 10.277 1.00 66.75 93 GLU A C 1
ATOM 716 O O . GLU A 1 93 ? -21.527 -0.176 9.990 1.00 66.75 93 GLU A O 1
ATOM 721 N N . LEU A 1 94 ? -22.209 -2.213 9.356 1.00 62.56 94 LEU A N 1
ATOM 722 C CA . LEU A 1 94 ? -22.581 -1.783 8.015 1.00 62.56 94 LEU A CA 1
ATOM 723 C C . LEU A 1 94 ? -23.947 -1.104 8.084 1.00 62.56 94 LEU A C 1
ATOM 725 O O . LEU A 1 94 ? -24.962 -1.737 8.383 1.00 62.56 94 LEU A O 1
ATOM 729 N N . TYR A 1 95 ? -23.978 0.195 7.795 1.00 55.03 95 TYR A N 1
ATOM 730 C CA . TYR A 1 95 ? -25.228 0.933 7.714 1.00 55.03 95 TYR A CA 1
ATOM 731 C C . TYR A 1 95 ? -25.990 0.486 6.462 1.00 55.03 95 TYR A C 1
ATOM 733 O O . TYR A 1 95 ? -25.681 0.901 5.346 1.00 55.03 95 TYR A O 1
ATOM 741 N N . ALA A 1 96 ? -26.991 -0.377 6.629 1.00 50.62 96 ALA A N 1
ATOM 742 C CA . ALA A 1 96 ? -27.949 -0.648 5.568 1.00 50.62 96 ALA A CA 1
ATOM 743 C C . ALA A 1 96 ? -28.889 0.567 5.450 1.00 50.62 96 ALA A C 1
ATOM 745 O O . ALA A 1 96 ? -29.610 0.866 6.411 1.00 50.62 96 ALA A O 1
ATOM 746 N N . PRO A 1 97 ? -28.920 1.294 4.317 1.00 53.47 97 PRO A N 1
ATOM 747 C CA . PRO A 1 97 ? -29.950 2.302 4.116 1.00 53.47 97 PRO A CA 1
ATOM 748 C C . PRO A 1 97 ? -31.322 1.622 4.203 1.00 53.47 97 PRO A C 1
ATOM 750 O O . PRO A 1 97 ? -31.527 0.538 3.653 1.00 53.47 97 PRO A O 1
ATOM 753 N N . LYS A 1 98 ? -32.257 2.244 4.937 1.00 51.66 98 LYS A N 1
ATOM 754 C CA . LYS A 1 98 ? -33.636 1.751 5.081 1.00 51.66 98 LYS A CA 1
ATOM 755 C C . LYS A 1 98 ? -34.189 1.373 3.699 1.00 51.66 98 LYS A C 1
ATOM 757 O O . LYS A 1 98 ? -34.041 2.180 2.778 1.00 51.66 98 LYS A O 1
ATOM 762 N N . PRO A 1 99 ? -34.849 0.211 3.538 1.00 50.34 99 PRO A N 1
ATOM 763 C CA . PRO A 1 99 ? -35.459 -0.134 2.264 1.00 50.34 99 PRO A CA 1
ATOM 764 C C . PRO A 1 99 ? -36.450 0.971 1.884 1.00 50.34 99 PRO A C 1
ATOM 766 O O . PRO A 1 99 ? -37.397 1.252 2.622 1.00 50.34 99 PRO A O 1
ATOM 769 N N . LEU A 1 100 ? -36.207 1.626 0.745 1.00 46.62 100 LEU A N 1
ATOM 770 C CA . LEU A 1 100 ? -37.195 2.488 0.109 1.00 46.62 100 LEU A CA 1
ATOM 771 C C . LEU A 1 100 ? -38.424 1.619 -0.153 1.00 46.62 100 LEU A C 1
ATOM 773 O O . LEU A 1 100 ? -38.379 0.684 -0.951 1.00 46.62 100 LEU A O 1
ATOM 777 N N . ALA A 1 101 ? -39.510 1.901 0.562 1.00 44.81 101 ALA A N 1
ATOM 778 C CA . ALA A 1 101 ? -40.798 1.275 0.333 1.00 44.81 101 ALA A CA 1
ATOM 779 C C . ALA A 1 101 ? -41.305 1.708 -1.050 1.00 44.81 101 ALA A C 1
ATOM 781 O O . ALA A 1 101 ? -42.004 2.712 -1.186 1.00 44.81 101 ALA A O 1
ATOM 782 N N . ILE A 1 102 ? -40.925 0.966 -2.089 1.00 49.09 102 ILE A N 1
ATOM 783 C CA . ILE A 1 102 ? -41.510 1.093 -3.420 1.00 49.09 102 ILE A CA 1
ATOM 784 C C . ILE A 1 102 ? -42.930 0.535 -3.305 1.00 49.09 102 ILE A C 1
ATOM 786 O O . ILE A 1 102 ? -43.149 -0.676 -3.323 1.00 49.09 102 ILE A O 1
ATOM 790 N N . LYS A 1 103 ? -43.906 1.428 -3.115 1.00 41.69 103 LYS A N 1
ATOM 791 C CA . LYS A 1 103 ? -45.319 1.091 -3.289 1.00 41.69 103 LYS A CA 1
ATOM 792 C C . LYS A 1 103 ? -45.559 0.870 -4.777 1.00 41.69 103 LYS A C 1
ATOM 794 O O . LYS A 1 103 ? -45.568 1.824 -5.549 1.00 41.69 103 LYS A O 1
ATOM 799 N N . TRP A 1 104 ? -45.762 -0.381 -5.161 1.00 39.62 104 TRP A N 1
ATOM 800 C CA . TRP A 1 104 ? -46.354 -0.714 -6.448 1.00 39.62 104 TRP A CA 1
ATOM 801 C C . TRP A 1 104 ? -47.858 -0.450 -6.355 1.00 39.62 104 TRP A C 1
ATOM 803 O O . TRP A 1 104 ? -48.555 -1.090 -5.567 1.00 39.62 104 TRP A O 1
ATOM 813 N N . SER A 1 105 ? -48.346 0.533 -7.108 1.00 50.78 105 SER A N 1
ATOM 814 C CA . SER A 1 105 ? -49.772 0.669 -7.411 1.00 50.78 105 SER A CA 1
ATOM 815 C C . SER A 1 105 ? -50.113 -0.381 -8.466 1.00 50.78 105 SER A C 1
ATOM 817 O O . SER A 1 105 ? -49.442 -0.423 -9.498 1.00 50.78 105 SER A O 1
ATOM 819 N N . ALA A 1 106 ? -51.092 -1.237 -8.173 1.00 58.25 106 ALA A N 1
ATOM 820 C CA . ALA A 1 106 ? -51.660 -2.190 -9.126 1.00 58.25 106 ALA A CA 1
ATOM 821 C C . ALA A 1 106 ? -52.450 -1.485 -10.238 1.00 58.25 106 ALA A C 1
ATOM 823 O O . ALA A 1 106 ? -52.979 -0.380 -9.965 1.00 58.25 106 ALA A O 1
#

Secondary structure (DSSP, 8-state):
--HHHHHTPPSSHHHHHHHHHHTT-PPPS---TTHHHHHHTT--EE-TTSSEEEEEEGGGTSEEEEEE--TTT-HHHHHHHHHHHHHTTPPP---PPPP-------

Solvent-accessible surface area (backbone atoms only — not comparable to full-atom values): 6696 Å² total; per-residue (Å²): 138,55,72,68,58,60,74,67,54,64,80,44,68,72,51,12,38,54,50,24,38,73,74,74,44,70,84,76,91,74,73,68,91,59,45,58,62,35,47,76,71,72,43,82,47,60,44,99,90,52,43,31,34,54,44,55,38,72,93,72,72,51,50,66,41,81,40,49,44,53,39,67,81,34,70,75,48,32,46,52,55,54,53,51,40,46,73,75,68,52,84,81,84,78,84,74,76,77,80,79,83,77,77,78,80,130

Sequence (106 aa):
MTKEEILAMEVGEELDKLVAEAMGEPMPEFIPENALDLQLAGSLIKSPKGNWLCLCNYDEGDIPTWRPLPYSSDISAAWQVVVEMLSLGFCLELYAPKPLAIKWSA

Nearest PDB structures (foldseek):
  3o6q-assembly1_C  TM=3.128E-01  e=6.048E+00  Bacillus subtilis
  3k44-assembly4_D  TM=2.133E-01  e=6.907E+00  Drosophila melanogaster

Foldseek 3Di:
DDPVVLVPDDQDQVNLQVLLVVVVDHFDPDDDPCLLVCVVVVHWDADPVRQWTFFQDVVVPRDTDITGDRLRPDPVNVVVSVVVCVVVPHDDDDDDDDPDPPDDDD

Organism: NCBI:txid412755

pLDDT: mean 85.04, std 14.42, range [39.62, 96.75]

Radius of gyration: 18.93 Å; Cα contacts (8 Å, |Δi|>4): 120; chains: 1; bounding box: 69×26×36 Å

Mean predicted aligned error: 8.28 Å